Protein AF-A0A7X5ZUX7-F1 (afdb_monomer_lite)

Radius of gyration: 17.4 Å; chains: 1; bounding box: 47×30×53 Å

Foldseek 3Di:
DVPVVVVVVVVVVLLVLLVVLQVQLVVVCVVVVNQDLVSNVVSSVVSLVVVLVVLVVVCVVVPVPPDPCPSVVVSVVSSVSSVVSNVVVNVVVSPDDGPPPPPPDD

pLDDT: mean 78.23, std 12.24, range [39.34, 90.44]

Structure (mmCIF, N/CA/C/O backbone):
data_AF-A0A7X5ZUX7-F1
#
_entry.id   AF-A0A7X5ZUX7-F1
#
loop_
_atom_site.group_PDB
_atom_site.id
_atom_site.type_symbol
_atom_site.label_atom_id
_atom_site.label_alt_id
_atom_site.label_comp_id
_atom_site.label_asym_id
_atom_site.label_entity_id
_atom_site.label_seq_id
_atom_site.pdbx_PDB_ins_code
_atom_site.Cartn_x
_atom_site.Cartn_y
_atom_site.Cartn_z
_atom_site.occupancy
_atom_site.B_iso_or_equiv
_atom_site.auth_seq_id
_atom_site.auth_comp_id
_atom_site.auth_asym_id
_atom_site.auth_atom_id
_atom_site.pdbx_PDB_model_num
ATOM 1 N N . MET A 1 1 ? 21.070 18.751 -3.548 1.00 52.72 1 MET A N 1
ATOM 2 C CA . MET A 1 1 ? 19.629 19.101 -3.523 1.00 52.72 1 MET A CA 1
ATOM 3 C C . MET A 1 1 ? 18.730 18.086 -4.244 1.00 52.72 1 MET A C 1
ATOM 5 O O . MET A 1 1 ? 17.620 17.892 -3.778 1.00 52.72 1 MET A O 1
ATOM 9 N N . GLY A 1 2 ? 19.185 17.367 -5.285 1.00 58.94 2 GLY A N 1
ATOM 10 C CA . GLY A 1 2 ? 18.352 16.357 -5.974 1.00 58.94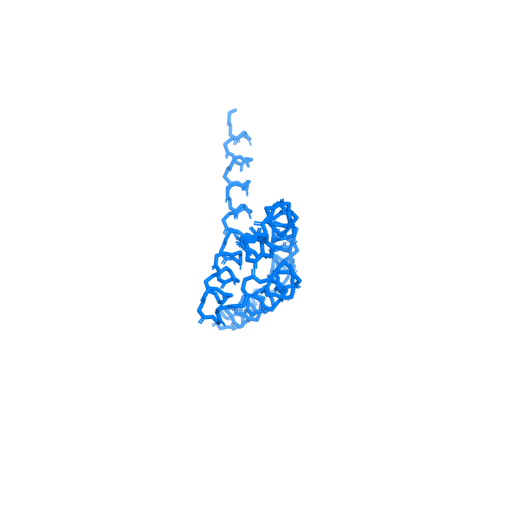 2 GLY A CA 1
ATOM 11 C C . GLY A 1 2 ? 17.980 15.100 -5.161 1.00 58.94 2 GLY A C 1
ATOM 12 O O . GLY A 1 2 ? 16.890 14.569 -5.333 1.00 58.94 2 GLY A O 1
ATOM 13 N N . GLY A 1 3 ? 18.830 14.652 -4.226 1.00 73.38 3 GLY A N 1
ATOM 14 C CA . GLY A 1 3 ? 18.587 13.412 -3.466 1.00 73.38 3 GLY A CA 1
ATOM 15 C C . GLY A 1 3 ? 17.429 13.478 -2.458 1.00 73.38 3 GLY A C 1
ATOM 16 O O . GLY A 1 3 ? 16.680 12.518 -2.320 1.00 73.38 3 GLY A O 1
ATOM 17 N N . ALA A 1 4 ? 17.234 14.620 -1.789 1.00 78.88 4 ALA A N 1
ATOM 18 C CA . ALA A 1 4 ? 16.167 14.774 -0.795 1.00 78.88 4 ALA A CA 1
ATOM 19 C C . ALA A 1 4 ? 14.776 14.820 -1.445 1.00 78.88 4 ALA A C 1
ATOM 21 O O . ALA A 1 4 ? 13.843 14.194 -0.955 1.00 78.88 4 ALA A O 1
ATOM 22 N N . ILE A 1 5 ? 14.648 15.511 -2.583 1.00 85.00 5 ILE A N 1
ATOM 23 C CA . ILE A 1 5 ? 13.387 15.605 -3.333 1.00 85.00 5 ILE A CA 1
ATOM 24 C C . ILE A 1 5 ? 12.968 14.218 -3.840 1.00 85.00 5 ILE A C 1
ATOM 26 O O . ILE A 1 5 ? 11.810 13.838 -3.685 1.00 85.00 5 ILE A O 1
ATOM 30 N N . GLY A 1 6 ? 13.915 13.434 -4.368 1.00 80.88 6 GLY A N 1
ATOM 31 C CA . GLY A 1 6 ? 13.659 12.052 -4.787 1.00 80.88 6 GLY A CA 1
ATOM 32 C C . GLY A 1 6 ? 13.172 11.162 -3.640 1.00 80.88 6 GLY A C 1
ATOM 33 O O . GLY A 1 6 ? 12.202 10.427 -3.808 1.00 80.88 6 GLY A O 1
ATOM 34 N N . LEU A 1 7 ? 13.777 11.286 -2.453 1.00 83.56 7 LEU A N 1
ATOM 35 C CA . LEU A 1 7 ? 13.348 10.557 -1.257 1.00 83.56 7 LEU A CA 1
ATOM 36 C C . LEU A 1 7 ? 11.907 10.915 -0.852 1.00 83.56 7 LEU A C 1
ATOM 38 O O . LEU A 1 7 ? 11.102 10.021 -0.599 1.00 83.56 7 LEU A O 1
ATOM 42 N N . PHE A 1 8 ? 11.562 12.207 -0.820 1.00 86.81 8 PHE A N 1
ATOM 43 C CA . PHE A 1 8 ? 10.207 12.649 -0.472 1.00 86.81 8 PHE A CA 1
ATOM 44 C C . PHE A 1 8 ? 9.155 12.147 -1.465 1.00 86.81 8 PHE A C 1
ATOM 46 O O . PHE A 1 8 ? 8.098 11.681 -1.042 1.00 86.81 8 PHE A O 1
ATOM 53 N N . LEU A 1 9 ? 9.447 12.193 -2.767 1.00 85.81 9 LEU A N 1
ATOM 54 C CA . LEU A 1 9 ? 8.544 11.676 -3.799 1.00 85.81 9 LEU A CA 1
ATOM 55 C C . LEU A 1 9 ? 8.353 10.159 -3.677 1.00 85.81 9 LEU A C 1
ATOM 57 O O . LEU A 1 9 ? 7.229 9.674 -3.788 1.00 85.81 9 LEU A O 1
ATOM 61 N N . MET A 1 10 ? 9.423 9.418 -3.390 1.00 83.12 10 MET A N 1
ATOM 62 C CA . MET A 1 10 ? 9.364 7.969 -3.188 1.00 83.12 10 MET A CA 1
ATOM 63 C C . MET A 1 10 ? 8.534 7.600 -1.952 1.00 83.12 10 MET A C 1
ATOM 65 O O . MET A 1 10 ? 7.669 6.728 -2.028 1.00 83.12 10 MET A O 1
ATOM 69 N N . LEU A 1 11 ? 8.728 8.305 -0.833 1.00 84.06 11 LEU A N 1
ATOM 70 C CA . LEU A 1 11 ? 7.926 8.118 0.380 1.00 84.06 11 LEU A CA 1
ATOM 71 C C . LEU A 1 11 ? 6.450 8.460 0.149 1.00 84.06 11 LEU A C 1
ATOM 73 O O . LEU A 1 11 ? 5.576 7.708 0.578 1.00 84.06 11 LEU A O 1
ATOM 77 N N . ALA A 1 12 ? 6.164 9.557 -0.558 1.00 86.19 12 ALA A N 1
ATOM 78 C CA . ALA A 1 12 ? 4.800 9.934 -0.916 1.00 86.19 12 ALA A CA 1
ATOM 79 C C . ALA A 1 12 ? 4.138 8.872 -1.806 1.00 86.19 12 ALA A C 1
ATOM 81 O O . ALA A 1 12 ? 2.980 8.520 -1.590 1.00 86.19 12 ALA A O 1
ATOM 82 N N . PHE A 1 13 ? 4.882 8.310 -2.760 1.00 85.50 13 PHE A N 1
ATOM 83 C CA . PHE A 1 13 ? 4.403 7.230 -3.616 1.00 85.50 13 PHE A CA 1
ATOM 84 C C . PHE A 1 13 ? 4.111 5.946 -2.822 1.00 85.50 13 PHE A C 1
ATOM 86 O O . PHE A 1 13 ? 3.068 5.323 -3.018 1.00 85.50 13 PHE A O 1
ATOM 93 N N . PHE A 1 14 ? 4.975 5.574 -1.874 1.00 84.25 14 PHE A N 1
ATOM 94 C CA . PHE A 1 14 ? 4.745 4.426 -0.987 1.00 84.25 14 PHE A CA 1
ATOM 95 C C . PHE A 1 14 ? 3.533 4.629 -0.076 1.00 84.25 14 PHE A C 1
ATOM 97 O O . PHE A 1 14 ? 2.723 3.713 0.103 1.00 84.25 14 PHE A O 1
ATOM 104 N N . ALA A 1 15 ? 3.373 5.833 0.470 1.00 85.25 15 ALA A N 1
ATOM 105 C CA . ALA A 1 15 ? 2.210 6.189 1.270 1.00 85.25 15 ALA A CA 1
ATOM 106 C C . ALA A 1 15 ? 0.922 6.144 0.433 1.00 85.25 15 ALA A C 1
ATOM 108 O O . ALA A 1 15 ? -0.077 5.588 0.882 1.00 85.25 15 ALA A O 1
ATOM 109 N N . ALA A 1 16 ? 0.952 6.649 -0.804 1.00 86.12 16 ALA A N 1
ATOM 110 C CA . ALA A 1 16 ? -0.197 6.635 -1.706 1.00 86.12 16 ALA A CA 1
ATOM 111 C C . ALA A 1 16 ? -0.659 5.207 -2.046 1.00 86.12 16 ALA A C 1
ATOM 113 O O . ALA A 1 16 ? -1.860 4.940 -2.025 1.00 86.12 16 ALA A O 1
ATOM 114 N N . GLN A 1 17 ? 0.272 4.276 -2.289 1.00 86.19 1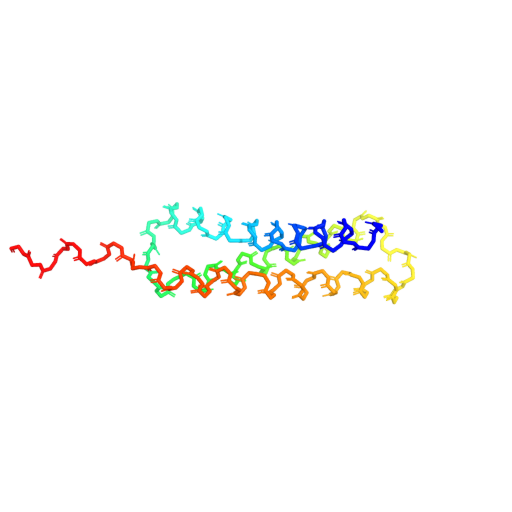7 GLN A N 1
ATOM 115 C CA . GLN A 1 17 ? -0.056 2.868 -2.553 1.00 86.19 17 GLN A CA 1
ATOM 116 C C . GLN A 1 17 ? -0.765 2.204 -1.364 1.00 86.19 17 GLN A C 1
ATOM 118 O O . GLN A 1 17 ? -1.860 1.658 -1.518 1.00 86.19 17 GLN A O 1
ATOM 123 N N . GLY A 1 18 ? -0.183 2.297 -0.163 1.00 84.38 18 GLY A N 1
ATOM 124 C CA . GLY A 1 18 ? -0.806 1.757 1.051 1.00 84.38 18 GLY A CA 1
ATOM 125 C C . GLY A 1 18 ? -2.129 2.447 1.381 1.00 84.38 18 GLY A C 1
ATOM 126 O O . GLY A 1 18 ? -3.090 1.787 1.770 1.00 84.38 18 GLY A O 1
ATOM 127 N N . GLY A 1 19 ? -2.211 3.758 1.145 1.00 83.94 19 GLY A N 1
ATOM 128 C CA . GLY A 1 19 ? -3.422 4.553 1.315 1.00 83.94 19 GLY A CA 1
ATOM 129 C C . GLY A 1 19 ? -4.559 4.116 0.391 1.00 83.94 19 GLY A C 1
ATOM 130 O O . GLY A 1 19 ? -5.702 4.049 0.837 1.00 83.94 19 GLY A O 1
ATOM 131 N N . ALA A 1 20 ? -4.271 3.752 -0.863 1.00 88.31 20 ALA A N 1
ATOM 132 C CA . ALA A 1 20 ? -5.282 3.257 -1.799 1.00 88.31 20 ALA A CA 1
ATOM 133 C C . ALA A 1 20 ? -5.857 1.900 -1.354 1.00 88.31 20 ALA A C 1
ATOM 135 O O . ALA A 1 20 ? -7.079 1.710 -1.345 1.00 88.31 20 ALA A O 1
ATOM 136 N N . ILE A 1 21 ? -4.990 0.981 -0.914 1.00 90.00 21 ILE A N 1
ATOM 137 C CA . ILE A 1 21 ? -5.374 -0.331 -0.362 1.00 90.00 21 ILE A CA 1
ATOM 138 C C . ILE A 1 21 ? -6.194 -0.157 0.922 1.00 90.00 21 ILE A C 1
ATOM 140 O O . ILE A 1 21 ? -7.233 -0.798 1.109 1.00 90.00 21 ILE A O 1
ATOM 144 N N . PHE A 1 22 ? -5.759 0.750 1.795 1.00 88.38 22 PHE A N 1
ATOM 145 C CA . PHE A 1 22 ? -6.463 1.081 3.025 1.00 88.38 22 PHE A CA 1
ATOM 146 C C . PHE A 1 22 ? -7.843 1.686 2.751 1.00 88.38 22 PHE A C 1
ATOM 148 O O . PHE A 1 22 ? -8.834 1.238 3.320 1.00 88.38 22 PHE A O 1
ATOM 155 N N . ALA A 1 23 ? -7.933 2.676 1.860 1.00 88.00 23 ALA A N 1
ATOM 156 C CA . ALA A 1 23 ? -9.185 3.352 1.532 1.00 88.00 23 ALA A CA 1
ATOM 157 C C . ALA A 1 23 ? -10.215 2.382 0.941 1.00 88.00 23 ALA A C 1
ATOM 159 O O . ALA A 1 23 ? -11.388 2.417 1.310 1.00 88.00 23 ALA A O 1
ATOM 160 N N . THR A 1 24 ? -9.775 1.477 0.069 1.00 88.38 24 THR A N 1
ATOM 161 C CA . THR A 1 24 ? -10.633 0.429 -0.503 1.00 88.38 24 THR A CA 1
ATOM 162 C C . THR A 1 24 ? -11.121 -0.553 0.566 1.00 88.38 24 THR A C 1
ATOM 164 O O . THR A 1 24 ? -12.320 -0.834 0.620 1.00 88.38 24 THR A O 1
ATOM 167 N N . ALA A 1 25 ? -10.256 -0.990 1.488 1.00 86.44 25 ALA A N 1
ATOM 168 C CA . ALA A 1 25 ? -10.654 -1.825 2.626 1.00 86.44 25 ALA A CA 1
ATOM 169 C C . ALA A 1 25 ? -11.634 -1.103 3.572 1.00 86.44 25 ALA A C 1
ATOM 171 O O . ALA A 1 25 ? -12.648 -1.672 3.983 1.00 86.44 25 ALA A O 1
ATOM 172 N N . PHE A 1 26 ? -11.367 0.167 3.879 1.00 84.75 26 PHE A N 1
ATOM 173 C CA . PHE A 1 26 ? -12.193 1.007 4.744 1.00 84.75 26 PHE A CA 1
ATOM 174 C C . PHE A 1 26 ? -13.592 1.233 4.163 1.00 84.75 26 PHE A C 1
ATOM 176 O O . PHE A 1 26 ? -14.597 1.065 4.856 1.00 84.75 26 PHE A O 1
ATOM 183 N N . LEU A 1 27 ? -13.675 1.573 2.874 1.00 86.94 27 LEU A N 1
ATOM 184 C CA . LEU A 1 27 ? -14.949 1.740 2.176 1.00 86.94 27 LEU A CA 1
ATOM 185 C C . LEU A 1 27 ? -15.723 0.420 2.087 1.00 86.94 27 LEU A C 1
ATOM 187 O O . LEU A 1 27 ? -16.944 0.432 2.249 1.00 86.94 27 LEU A O 1
ATOM 191 N N . CYS A 1 28 ? -15.030 -0.704 1.879 1.00 86.00 28 CYS A N 1
ATOM 192 C CA . CYS A 1 28 ? -15.641 -2.031 1.859 1.00 86.00 28 CYS A CA 1
ATOM 193 C C . CYS A 1 28 ? -16.285 -2.371 3.212 1.00 86.00 28 CYS A C 1
ATOM 195 O O . CYS A 1 28 ? -17.472 -2.693 3.273 1.00 86.00 28 CYS A O 1
ATOM 197 N N . LEU A 1 29 ? -15.552 -2.193 4.315 1.00 84.31 29 LEU A N 1
ATOM 198 C CA . LEU A 1 29 ? -16.082 -2.446 5.657 1.00 84.31 29 LEU A CA 1
ATOM 199 C C . LEU A 1 29 ? -17.223 -1.499 6.037 1.00 84.31 29 LEU A C 1
ATOM 201 O O . LEU A 1 29 ? -18.206 -1.946 6.630 1.00 84.31 29 LEU A O 1
ATOM 205 N N . ARG A 1 30 ? -17.149 -0.222 5.637 1.00 82.25 30 ARG A N 1
ATOM 206 C CA . ARG A 1 30 ? -18.260 0.724 5.818 1.00 82.25 30 ARG A CA 1
ATOM 207 C C . ARG A 1 30 ? -19.509 0.319 5.043 1.00 82.25 30 ARG A C 1
ATOM 209 O O . ARG A 1 30 ? -20.604 0.412 5.588 1.00 82.25 30 ARG A O 1
ATOM 216 N N . ARG A 1 31 ? -19.361 -0.124 3.791 1.00 85.12 31 ARG A N 1
ATOM 217 C CA . ARG A 1 31 ? -20.478 -0.598 2.952 1.00 85.12 31 ARG A CA 1
ATOM 218 C C . ARG A 1 31 ? -21.150 -1.837 3.542 1.00 85.12 31 ARG A C 1
ATOM 220 O O . ARG A 1 31 ? -22.363 -1.960 3.435 1.00 85.12 31 ARG A O 1
ATOM 227 N N . LEU A 1 32 ? -20.372 -2.725 4.158 1.00 82.56 32 LEU A N 1
ATOM 228 C CA . LEU A 1 32 ? -20.863 -3.965 4.763 1.00 82.56 32 LEU A CA 1
ATOM 229 C C . LEU A 1 32 ? -21.375 -3.789 6.202 1.00 82.56 32 LEU A C 1
ATOM 231 O O . LEU A 1 32 ? -21.877 -4.746 6.781 1.00 82.56 32 LEU A O 1
ATOM 235 N N . GLY A 1 33 ? -21.232 -2.599 6.801 1.00 72.88 33 GLY A N 1
ATOM 236 C CA . GLY A 1 33 ? -21.607 -2.357 8.200 1.00 72.88 33 GLY A CA 1
ATOM 237 C C . GLY A 1 33 ? -20.791 -3.173 9.211 1.00 72.88 33 GLY A C 1
ATOM 238 O O . GLY A 1 33 ? -21.185 -3.298 10.365 1.00 72.88 33 GLY A O 1
ATOM 239 N N . ALA A 1 34 ? -19.652 -3.727 8.790 1.00 74.50 34 ALA A N 1
ATOM 240 C CA . ALA A 1 34 ? -18.872 -4.707 9.538 1.00 74.50 34 ALA A CA 1
ATOM 241 C C . ALA A 1 34 ? -17.596 -4.095 10.149 1.00 74.50 34 ALA A C 1
ATOM 243 O O . ALA A 1 34 ? -16.557 -4.758 10.171 1.00 74.50 34 ALA A O 1
ATOM 244 N N . ASP A 1 35 ? -17.651 -2.841 10.632 1.00 68.00 35 ASP A N 1
ATOM 245 C CA . ASP A 1 35 ? -16.522 -2.085 11.234 1.00 68.00 35 ASP A CA 1
ATOM 246 C C . ASP A 1 35 ? -16.152 -2.595 12.643 1.00 68.00 35 ASP A C 1
ATOM 248 O O . ASP A 1 35 ? -15.995 -1.853 13.616 1.00 68.00 35 ASP A O 1
ATOM 252 N N . GLN A 1 36 ? -16.021 -3.911 12.755 1.00 71.94 36 GLN A N 1
ATOM 253 C CA . GLN A 1 36 ? -15.461 -4.561 13.922 1.00 71.94 36 GLN A CA 1
ATOM 254 C C . GLN A 1 36 ? -13.947 -4.554 13.803 1.00 71.94 36 GLN A C 1
ATOM 256 O O . GLN A 1 36 ? -13.384 -4.758 12.722 1.00 71.94 36 GLN A O 1
ATOM 261 N N . ARG A 1 37 ? -13.264 -4.367 14.932 1.00 67.56 37 ARG A N 1
ATOM 262 C CA . ARG A 1 37 ? -11.792 -4.338 14.970 1.00 67.56 37 ARG A CA 1
ATOM 263 C C . ARG A 1 37 ? -11.177 -5.611 14.379 1.00 67.56 37 ARG A C 1
ATOM 265 O O . ARG A 1 37 ? -10.158 -5.532 13.700 1.00 67.56 37 ARG A O 1
ATOM 272 N N . LEU A 1 38 ? -11.840 -6.752 14.588 1.00 74.38 38 LEU A N 1
ATOM 273 C CA . LEU A 1 38 ? -11.430 -8.060 14.076 1.00 74.38 38 LEU A CA 1
ATOM 274 C C . LEU A 1 38 ? -11.458 -8.137 12.538 1.00 74.38 38 LEU A C 1
ATOM 276 O O . LEU A 1 38 ? -10.647 -8.843 11.947 1.00 74.38 38 LEU A O 1
ATOM 280 N N . ASN A 1 39 ? -12.344 -7.376 11.887 1.00 79.94 39 ASN A N 1
ATOM 281 C CA . ASN A 1 39 ? -12.565 -7.440 10.440 1.00 79.94 39 ASN A CA 1
ATOM 282 C C . ASN A 1 39 ? -11.619 -6.526 9.645 1.00 79.94 39 ASN A C 1
ATOM 284 O O . ASN A 1 39 ? -11.501 -6.659 8.428 1.00 79.94 39 ASN A O 1
ATOM 288 N N . ARG A 1 40 ? -10.908 -5.613 10.318 1.00 80.88 40 ARG A N 1
ATOM 289 C CA . ARG A 1 40 ? -10.014 -4.621 9.692 1.00 80.88 40 ARG A CA 1
ATOM 290 C C . ARG A 1 40 ? -8.818 -5.257 8.996 1.00 80.88 40 ARG A C 1
ATOM 292 O O . ARG A 1 40 ? -8.512 -4.933 7.852 1.00 80.88 40 ARG A O 1
ATOM 299 N N . LEU A 1 41 ? -8.162 -6.181 9.689 1.00 81.38 41 LEU A N 1
ATOM 300 C CA . LEU A 1 41 ? -6.982 -6.884 9.197 1.00 81.38 41 LEU A CA 1
ATOM 301 C C . LEU A 1 41 ? -7.308 -7.794 7.995 1.00 81.38 41 LEU A C 1
ATOM 303 O O . LEU A 1 41 ? -6.643 -7.649 6.968 1.00 81.38 41 LEU A O 1
ATOM 307 N N . PRO A 1 42 ? -8.355 -8.648 8.032 1.00 84.62 42 PRO A N 1
ATOM 308 C CA . PRO A 1 42 ? -8.745 -9.420 6.856 1.00 84.62 42 PRO A CA 1
ATOM 309 C C . PRO A 1 42 ? -9.240 -8.535 5.704 1.00 84.62 42 PRO A C 1
ATOM 311 O O . PRO A 1 42 ? -8.918 -8.826 4.555 1.00 84.62 42 PRO A O 1
ATOM 314 N N . ALA A 1 43 ? -9.934 -7.421 5.966 1.00 86.00 43 ALA A N 1
ATOM 315 C CA . ALA A 1 43 ? -10.345 -6.502 4.901 1.00 86.00 43 ALA A CA 1
ATOM 316 C C . ALA A 1 43 ? -9.154 -5.865 4.169 1.00 86.00 43 ALA A C 1
ATOM 318 O O . ALA A 1 43 ? -9.178 -5.753 2.942 1.00 86.00 43 ALA A O 1
ATOM 319 N N . ILE A 1 44 ? -8.097 -5.486 4.896 1.00 86.88 44 ILE A N 1
ATOM 320 C CA . ILE A 1 44 ? -6.860 -4.982 4.283 1.00 86.88 44 ILE A CA 1
ATOM 321 C C . ILE A 1 44 ? -6.162 -6.079 3.480 1.00 86.88 44 ILE A C 1
ATOM 323 O O . ILE A 1 44 ? -5.714 -5.803 2.372 1.00 86.88 44 ILE A O 1
ATOM 327 N N . MET A 1 45 ? -6.114 -7.316 3.981 1.00 86.69 45 MET A N 1
ATOM 328 C CA . MET A 1 45 ? -5.507 -8.439 3.253 1.00 86.69 45 MET A CA 1
ATOM 329 C C . MET A 1 45 ? -6.245 -8.750 1.946 1.00 86.69 45 MET A C 1
ATOM 331 O O . MET A 1 45 ? -5.609 -8.928 0.908 1.00 86.69 45 MET A O 1
ATOM 335 N N . VAL A 1 46 ? -7.582 -8.761 1.970 1.00 89.12 46 VAL A N 1
ATOM 336 C CA . VAL A 1 46 ? -8.405 -8.963 0.766 1.00 89.12 46 VAL A CA 1
ATOM 337 C C . VAL A 1 46 ? -8.219 -7.813 -0.221 1.00 89.12 46 VAL A C 1
ATOM 339 O O . VAL A 1 46 ? -8.043 -8.047 -1.416 1.00 89.12 46 VAL A O 1
ATOM 342 N N . SER A 1 47 ? -8.209 -6.573 0.271 1.00 90.44 47 SER A N 1
ATOM 343 C CA . SER A 1 47 ? -7.956 -5.398 -0.565 1.00 90.44 47 SER A CA 1
ATOM 344 C C . SER A 1 47 ? -6.568 -5.445 -1.212 1.00 90.44 47 SER A C 1
ATOM 346 O O . SER A 1 47 ? -6.431 -5.241 -2.417 1.00 90.44 47 SER A O 1
ATOM 348 N N . TYR A 1 48 ? -5.540 -5.791 -0.437 1.00 88.25 48 TYR A N 1
ATOM 349 C CA . TYR A 1 48 ? -4.177 -5.959 -0.929 1.00 88.25 48 TYR A CA 1
ATOM 350 C C . TYR A 1 48 ? -4.100 -7.033 -2.021 1.00 88.25 48 TYR A C 1
ATOM 352 O O . TYR A 1 48 ? -3.528 -6.784 -3.080 1.00 88.25 48 TYR A O 1
ATOM 360 N N . ALA A 1 49 ? -4.737 -8.190 -1.815 1.00 88.12 49 ALA A N 1
ATOM 361 C CA . ALA A 1 49 ? -4.794 -9.249 -2.821 1.00 88.12 49 ALA A CA 1
ATOM 362 C C . ALA A 1 49 ? -5.463 -8.778 -4.125 1.00 88.12 49 ALA A C 1
ATOM 364 O O . ALA A 1 49 ? -4.953 -9.055 -5.211 1.00 88.12 49 ALA A O 1
ATOM 365 N N . ALA A 1 50 ? -6.562 -8.021 -4.035 1.00 89.62 50 ALA A N 1
ATOM 366 C CA . ALA A 1 50 ? -7.227 -7.452 -5.206 1.00 89.62 50 ALA A CA 1
ATOM 367 C C . ALA A 1 50 ? -6.317 -6.472 -5.968 1.00 89.62 50 ALA A C 1
ATOM 369 O O . ALA A 1 50 ? -6.242 -6.529 -7.196 1.00 89.62 50 ALA A O 1
ATOM 370 N N . TRP A 1 51 ? -5.582 -5.620 -5.248 1.00 89.69 51 TRP A N 1
ATOM 371 C CA . TRP A 1 51 ? -4.618 -4.696 -5.846 1.00 89.69 51 TRP A CA 1
ATOM 372 C C . TRP A 1 51 ? -3.436 -5.415 -6.500 1.00 89.69 51 TRP A C 1
ATOM 374 O O . TRP A 1 51 ? -3.084 -5.057 -7.620 1.00 89.69 51 TRP A O 1
ATOM 384 N N . ILE A 1 52 ? -2.878 -6.466 -5.884 1.00 88.12 52 ILE A N 1
ATOM 385 C CA . ILE A 1 52 ? -1.835 -7.287 -6.525 1.00 88.12 52 ILE A CA 1
ATOM 386 C C . ILE A 1 52 ? -2.349 -7.881 -7.833 1.00 88.12 52 ILE A C 1
ATOM 388 O O . ILE A 1 52 ? -1.675 -7.788 -8.857 1.00 88.12 52 ILE A O 1
ATOM 392 N N . MET A 1 53 ? -3.535 -8.494 -7.809 1.00 86.81 53 MET A N 1
ATOM 393 C CA . MET A 1 53 ? -4.116 -9.103 -9.005 1.00 86.81 53 MET A CA 1
ATOM 394 C C . MET A 1 53 ? -4.312 -8.060 -10.102 1.00 86.81 53 MET A C 1
ATOM 396 O O . MET A 1 53 ? -3.969 -8.316 -11.253 1.00 86.81 53 MET A O 1
ATOM 400 N N . PHE A 1 54 ? -4.785 -6.864 -9.747 1.00 87.06 54 PHE A N 1
ATOM 401 C CA . PHE A 1 54 ? -4.907 -5.752 -10.682 1.00 87.06 54 PHE A CA 1
ATOM 402 C C . PHE A 1 54 ? -3.550 -5.332 -11.269 1.00 87.06 54 PHE A C 1
ATOM 404 O O . PHE A 1 54 ? -3.435 -5.172 -12.483 1.00 87.06 54 PHE A O 1
ATOM 411 N N . THR A 1 55 ? -2.507 -5.213 -10.445 1.00 85.56 55 THR A N 1
ATOM 412 C CA . THR A 1 55 ? -1.148 -4.874 -10.897 1.00 85.56 55 THR A CA 1
ATOM 413 C C . THR A 1 55 ? -0.560 -5.951 -11.809 1.00 85.56 55 THR A C 1
ATOM 415 O O . THR A 1 55 ? 0.024 -5.619 -12.838 1.00 85.56 55 THR A O 1
ATOM 418 N N . LEU A 1 56 ? -0.745 -7.232 -11.479 1.00 83.94 56 LEU A N 1
ATOM 419 C CA . LEU A 1 56 ? -0.290 -8.352 -12.305 1.00 83.94 56 LEU A CA 1
ATOM 420 C C . LEU A 1 56 ? -1.021 -8.389 -13.650 1.00 83.94 56 LEU A C 1
ATOM 422 O O . LEU A 1 56 ? -0.378 -8.497 -14.690 1.00 83.94 56 LEU A O 1
ATOM 426 N N . ILE A 1 57 ? -2.348 -8.247 -13.652 1.00 85.50 57 ILE A N 1
ATOM 427 C CA . ILE A 1 57 ? -3.143 -8.186 -14.887 1.00 85.50 57 ILE A CA 1
ATOM 428 C C . ILE A 1 57 ? -2.713 -6.985 -15.735 1.00 85.50 57 ILE A C 1
ATOM 430 O O . ILE A 1 57 ? -2.496 -7.138 -16.934 1.00 85.50 57 ILE A O 1
ATOM 434 N N . GLY A 1 58 ? -2.538 -5.811 -15.120 1.00 82.81 58 GLY A N 1
ATOM 435 C CA . GLY A 1 58 ? -2.056 -4.609 -15.798 1.00 82.81 58 GLY A CA 1
ATOM 436 C C . GLY A 1 58 ? -0.681 -4.809 -16.436 1.00 82.81 58 GLY A C 1
ATOM 437 O O . GLY A 1 58 ? -0.484 -4.427 -17.587 1.00 82.81 58 GLY A O 1
ATOM 438 N N . TYR A 1 59 ? 0.238 -5.476 -15.733 1.00 80.50 59 TYR A N 1
ATOM 439 C CA . TYR A 1 59 ? 1.547 -5.850 -16.269 1.00 80.50 59 TYR A CA 1
ATOM 440 C C . TYR A 1 59 ? 1.429 -6.752 -17.507 1.00 80.50 59 TYR A C 1
ATOM 442 O O . TYR A 1 59 ? 2.062 -6.479 -18.526 1.00 80.50 59 TYR A O 1
ATOM 450 N N . PHE A 1 60 ? 0.584 -7.787 -17.461 1.00 80.25 60 PHE A N 1
ATOM 451 C CA . PHE A 1 60 ? 0.364 -8.660 -18.619 1.00 80.25 60 PHE A CA 1
ATOM 452 C C . PHE A 1 60 ? -0.308 -7.928 -19.791 1.00 80.25 60 PHE A C 1
ATOM 454 O O . PHE A 1 60 ? 0.079 -8.139 -20.938 1.00 80.25 60 PHE A O 1
ATOM 461 N N . MET A 1 61 ? -1.276 -7.044 -19.521 1.00 80.06 61 MET A N 1
ATOM 462 C CA . MET A 1 61 ? -1.990 -6.281 -20.556 1.00 80.06 61 MET A CA 1
ATOM 463 C C . MET A 1 61 ? -1.116 -5.232 -21.251 1.00 80.06 61 MET A C 1
ATOM 465 O O . MET A 1 61 ? -1.320 -4.967 -22.432 1.00 80.06 61 MET A O 1
ATOM 469 N N . LEU A 1 62 ? -0.140 -4.649 -20.551 1.00 77.25 62 LEU A N 1
ATOM 470 C CA . LEU A 1 62 ? 0.794 -3.661 -21.108 1.00 77.25 62 LEU A CA 1
ATOM 471 C C . LEU A 1 62 ? 1.906 -4.290 -21.969 1.00 77.25 62 LEU A C 1
ATOM 473 O O . LEU A 1 62 ? 2.827 -3.588 -22.378 1.00 77.25 62 LEU A O 1
ATOM 477 N N . GLY A 1 63 ? 1.805 -5.589 -22.271 1.00 68.31 63 GLY A N 1
ATOM 478 C CA . GLY A 1 63 ? 2.761 -6.306 -23.105 1.00 68.31 63 GLY A CA 1
ATOM 479 C C . GLY A 1 63 ? 4.036 -6.607 -22.335 1.00 68.31 63 GLY A C 1
ATOM 480 O O . GLY A 1 63 ? 5.084 -6.091 -22.698 1.00 68.31 63 GLY A O 1
ATOM 481 N N . GLY A 1 64 ? 3.934 -7.425 -21.276 1.00 61.69 64 GLY A N 1
ATOM 482 C CA . GLY A 1 64 ? 5.000 -7.843 -20.339 1.00 61.69 64 GLY A CA 1
ATOM 483 C C . GLY A 1 64 ? 6.240 -8.540 -20.940 1.00 61.69 64 GLY A C 1
ATOM 484 O O . GLY A 1 64 ? 6.855 -9.380 -20.286 1.00 61.69 64 GLY A O 1
ATOM 485 N N . GLU A 1 65 ? 6.596 -8.196 -22.174 1.00 55.97 65 GLU A N 1
ATOM 486 C CA . GLU A 1 65 ? 7.689 -8.669 -23.019 1.00 55.97 65 GLU A CA 1
ATOM 487 C C . GLU A 1 65 ? 9.008 -7.907 -22.791 1.00 55.97 65 GLU A C 1
ATOM 489 O O . GLU A 1 65 ? 10.044 -8.269 -23.346 1.00 55.97 65 GLU A O 1
ATOM 494 N N . GLY A 1 66 ? 9.017 -6.883 -21.934 1.00 55.09 66 GLY A N 1
ATOM 495 C CA . GLY A 1 66 ? 10.244 -6.231 -21.481 1.00 55.09 66 GLY A CA 1
ATOM 496 C C . GLY A 1 66 ? 10.982 -7.089 -20.457 1.00 55.09 66 GLY A C 1
ATOM 497 O O . GLY A 1 66 ? 10.887 -6.799 -19.273 1.00 55.09 66 GLY A O 1
ATOM 498 N N . GLY A 1 67 ? 11.666 -8.150 -20.906 1.00 57.03 67 GLY A N 1
ATOM 499 C CA . GLY A 1 67 ? 12.602 -8.970 -20.125 1.00 57.03 67 GLY A CA 1
ATOM 500 C C . GLY A 1 67 ? 12.055 -9.471 -18.782 1.00 57.03 67 GLY A C 1
ATOM 501 O O . GLY A 1 67 ? 12.044 -8.743 -17.796 1.00 57.03 67 GLY A O 1
ATOM 502 N N . LEU A 1 68 ? 11.694 -10.756 -18.712 1.00 54.84 68 LEU A N 1
ATOM 503 C CA . LEU A 1 68 ? 11.063 -11.423 -17.558 1.00 54.84 68 LEU A CA 1
ATOM 504 C C . LEU A 1 68 ? 11.688 -11.127 -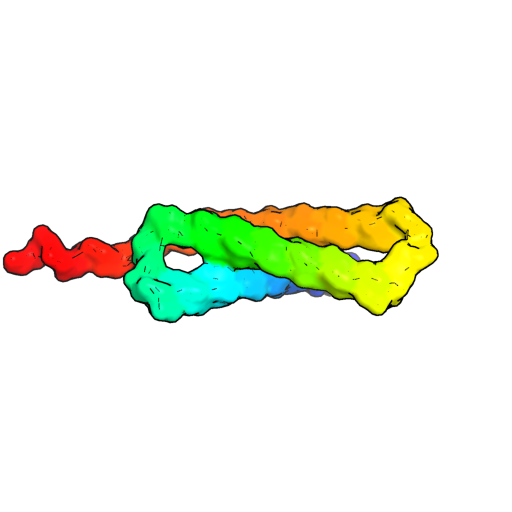16.172 1.00 54.84 68 LEU A C 1
ATOM 506 O O . LEU A 1 68 ? 11.015 -11.313 -15.164 1.00 54.84 68 LEU A O 1
ATOM 510 N N . MET A 1 69 ? 12.949 -10.681 -16.104 1.00 56.28 69 MET A N 1
ATOM 511 C CA . MET A 1 69 ? 13.640 -10.334 -14.857 1.00 56.28 69 MET A CA 1
ATOM 512 C C . MET A 1 69 ? 13.549 -8.851 -14.449 1.00 56.28 69 MET A C 1
ATOM 514 O O . MET A 1 69 ? 13.469 -8.592 -13.250 1.00 56.28 69 MET A O 1
ATOM 518 N N . ASP A 1 70 ? 13.499 -7.890 -15.379 1.00 65.50 70 ASP A N 1
ATOM 519 C CA . ASP A 1 70 ? 13.497 -6.455 -15.028 1.00 65.50 70 ASP A CA 1
ATOM 520 C C . ASP A 1 70 ? 12.085 -5.947 -14.703 1.00 65.50 70 ASP A C 1
ATOM 522 O O . ASP A 1 70 ? 11.862 -5.318 -13.665 1.00 65.50 70 ASP A O 1
ATOM 526 N N . GLY A 1 71 ? 11.096 -6.272 -15.544 1.00 71.19 71 GLY A N 1
ATOM 527 C CA . GLY A 1 71 ? 9.714 -5.827 -15.341 1.00 71.19 71 GLY A CA 1
ATOM 528 C C . GLY A 1 71 ? 9.040 -6.508 -14.149 1.00 71.19 71 GLY A C 1
ATOM 529 O O . GLY A 1 71 ? 8.451 -5.850 -13.289 1.00 71.19 71 GLY A O 1
ATOM 530 N N . PHE A 1 72 ? 9.175 -7.832 -14.052 1.00 78.31 72 PHE A N 1
ATOM 531 C CA . PHE A 1 72 ? 8.568 -8.606 -12.970 1.00 78.31 72 PHE A CA 1
ATOM 532 C C . PHE A 1 72 ? 9.225 -8.324 -11.612 1.00 78.31 72 PHE A C 1
ATOM 534 O O . PHE A 1 72 ? 8.529 -8.237 -10.601 1.00 78.31 72 PHE A O 1
ATOM 541 N N . GLY A 1 73 ? 10.546 -8.105 -11.578 1.00 79.06 73 GLY A N 1
ATOM 542 C CA . GLY A 1 73 ? 11.255 -7.701 -10.361 1.00 79.06 73 GLY A CA 1
ATOM 543 C C . GLY A 1 73 ? 10.736 -6.373 -9.802 1.00 79.06 73 GLY A C 1
ATOM 544 O O . GLY A 1 73 ? 10.488 -6.257 -8.600 1.00 79.06 73 GLY A O 1
ATOM 545 N N . LEU A 1 74 ? 10.480 -5.398 -10.678 1.00 79.44 74 LEU A N 1
ATOM 546 C CA . LEU A 1 74 ? 9.911 -4.104 -10.302 1.00 79.44 74 LEU A CA 1
ATOM 547 C C . LEU A 1 74 ? 8.465 -4.255 -9.797 1.00 79.44 74 LEU A C 1
ATOM 549 O O . LEU A 1 74 ? 8.111 -3.676 -8.771 1.00 79.44 74 LEU A O 1
ATOM 553 N N . VAL A 1 75 ? 7.653 -5.105 -10.434 1.00 83.69 75 VAL A N 1
ATOM 554 C CA . VAL A 1 75 ? 6.292 -5.433 -9.966 1.00 83.69 75 VAL A CA 1
ATOM 555 C C . VAL A 1 75 ? 6.308 -6.080 -8.578 1.00 83.69 75 VAL A C 1
ATOM 557 O O . VAL A 1 75 ? 5.529 -5.680 -7.712 1.00 83.69 75 VAL A O 1
ATOM 560 N N . LEU A 1 76 ? 7.207 -7.034 -8.327 1.00 83.06 76 LEU A N 1
ATOM 561 C CA . LEU A 1 76 ? 7.362 -7.659 -7.010 1.00 83.06 76 LEU A CA 1
ATOM 562 C C . LEU A 1 76 ? 7.818 -6.652 -5.949 1.00 83.06 76 LEU A C 1
ATOM 564 O O . LEU A 1 76 ? 7.295 -6.660 -4.833 1.00 83.06 76 LEU A O 1
ATOM 568 N N . MET A 1 77 ? 8.746 -5.756 -6.292 1.00 84.25 77 MET A N 1
ATOM 569 C CA . MET A 1 77 ? 9.183 -4.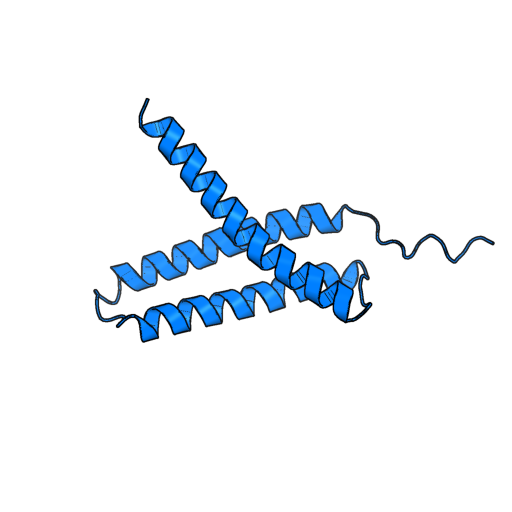678 -5.403 1.00 84.25 77 MET A CA 1
ATOM 570 C C . MET A 1 77 ? 8.025 -3.723 -5.071 1.00 84.25 77 MET A C 1
ATOM 572 O O . MET A 1 77 ? 7.840 -3.355 -3.908 1.00 84.25 77 MET A O 1
ATOM 576 N N . LEU A 1 78 ? 7.204 -3.361 -6.060 1.00 83.75 78 LEU A N 1
ATOM 577 C CA . LEU A 1 78 ? 5.999 -2.552 -5.854 1.00 83.75 78 LEU A CA 1
ATOM 578 C C . LEU A 1 78 ? 4.994 -3.267 -4.950 1.00 83.75 78 LEU A C 1
ATOM 580 O O . LEU A 1 78 ? 4.531 -2.681 -3.979 1.00 83.75 78 LEU A O 1
ATOM 584 N N . CYS A 1 79 ? 4.733 -4.554 -5.183 1.00 87.19 79 CYS A N 1
ATOM 585 C CA . CYS A 1 79 ? 3.860 -5.342 -4.313 1.00 87.19 79 CYS A CA 1
ATOM 586 C C . CYS A 1 79 ? 4.397 -5.394 -2.872 1.00 87.19 79 CYS A C 1
ATOM 588 O O . CYS A 1 79 ? 3.651 -5.155 -1.926 1.00 87.19 79 CYS A O 1
ATOM 590 N N . GLY A 1 80 ? 5.700 -5.628 -2.689 1.00 85.50 80 GLY A N 1
ATOM 591 C CA . GLY A 1 80 ? 6.332 -5.661 -1.367 1.00 85.50 80 GLY A CA 1
ATOM 592 C C . GLY A 1 80 ? 6.261 -4.318 -0.631 1.00 85.50 80 GLY A C 1
ATOM 593 O O . GLY A 1 80 ? 5.929 -4.264 0.552 1.00 85.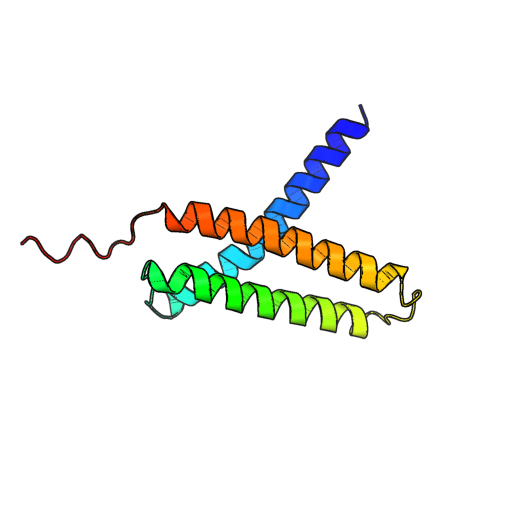50 80 GLY A O 1
ATOM 594 N N . THR A 1 81 ? 6.524 -3.215 -1.330 1.00 87.06 81 THR A N 1
ATOM 595 C CA . THR A 1 81 ? 6.430 -1.862 -0.752 1.00 87.06 81 THR A CA 1
ATOM 596 C C . THR A 1 81 ? 4.984 -1.475 -0.435 1.00 87.06 81 THR A C 1
ATOM 598 O O . THR A 1 81 ? 4.721 -0.928 0.640 1.00 87.06 81 THR A O 1
ATOM 601 N N . ALA A 1 82 ? 4.035 -1.844 -1.298 1.00 86.38 82 ALA A N 1
ATOM 602 C CA . ALA A 1 82 ? 2.606 -1.711 -1.045 1.00 86.38 82 ALA A CA 1
ATOM 603 C C . ALA A 1 82 ? 2.155 -2.531 0.175 1.00 86.38 82 ALA A C 1
ATOM 605 O O . ALA A 1 82 ? 1.388 -2.018 0.989 1.00 86.38 82 ALA A O 1
ATOM 606 N N . LEU A 1 83 ? 2.670 -3.756 0.351 1.00 86.44 83 LEU A N 1
ATOM 607 C CA . LEU A 1 83 ? 2.395 -4.600 1.518 1.00 86.44 83 LEU A CA 1
ATOM 608 C C . LEU A 1 83 ? 2.860 -3.935 2.810 1.00 86.44 83 LEU A C 1
ATOM 610 O O . LEU A 1 83 ? 2.078 -3.810 3.749 1.00 86.44 83 LEU A O 1
ATOM 614 N N . ILE A 1 84 ? 4.120 -3.493 2.860 1.00 87.94 84 ILE A N 1
ATOM 615 C CA . ILE A 1 84 ? 4.682 -2.841 4.050 1.00 87.94 84 ILE A CA 1
ATOM 616 C C . ILE A 1 84 ? 3.859 -1.596 4.394 1.00 87.94 84 ILE A C 1
ATOM 618 O O . ILE A 1 84 ? 3.461 -1.417 5.545 1.00 87.94 84 ILE A O 1
ATOM 622 N N . SER A 1 85 ? 3.540 -0.769 3.396 1.00 87.62 85 SER A N 1
ATOM 623 C CA . SER A 1 85 ? 2.726 0.433 3.588 1.00 87.62 85 SER A CA 1
ATOM 624 C C . SER A 1 85 ? 1.316 0.095 4.095 1.00 87.62 85 SER A C 1
ATOM 626 O O . SER A 1 85 ? 0.861 0.654 5.095 1.00 87.62 85 SER A O 1
ATOM 628 N N . ALA A 1 86 ? 0.641 -0.885 3.487 1.00 85.56 86 ALA A N 1
ATOM 629 C CA . ALA A 1 86 ? -0.680 -1.346 3.916 1.00 85.56 86 ALA A CA 1
ATOM 630 C C . ALA A 1 86 ? -0.674 -1.915 5.345 1.00 85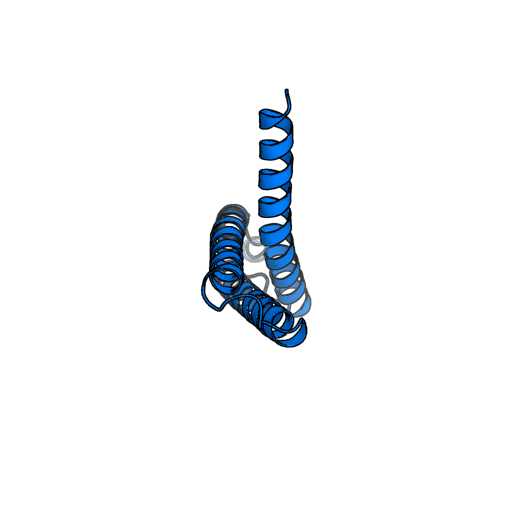.56 86 ALA A C 1
ATOM 632 O O . ALA A 1 86 ? -1.613 -1.667 6.101 1.00 85.56 86 ALA A O 1
ATOM 633 N N . LEU A 1 87 ? 0.388 -2.620 5.751 1.00 86.50 87 LEU A N 1
ATOM 634 C CA . LEU A 1 87 ? 0.566 -3.107 7.122 1.00 86.50 87 LEU A CA 1
ATOM 635 C C . LEU A 1 87 ? 0.755 -1.966 8.125 1.00 86.50 87 LEU A C 1
ATOM 637 O O . LEU A 1 87 ? 0.184 -2.024 9.213 1.00 86.50 87 LEU A O 1
ATOM 641 N N . VAL A 1 88 ? 1.493 -0.911 7.768 1.00 88.19 88 VAL A N 1
ATOM 642 C CA . VAL A 1 88 ? 1.615 0.291 8.611 1.00 88.19 88 VAL A CA 1
ATOM 643 C C . VAL A 1 88 ? 0.242 0.939 8.809 1.00 88.19 88 VAL A C 1
ATOM 645 O O . VAL A 1 88 ? -0.149 1.204 9.947 1.00 88.19 88 VAL A O 1
ATOM 648 N N . TYR A 1 89 ? -0.537 1.112 7.736 1.00 85.06 89 TYR A N 1
ATOM 649 C CA . TYR A 1 89 ? -1.914 1.608 7.838 1.00 85.06 89 TYR A CA 1
ATOM 650 C C . TYR A 1 89 ? -2.812 0.677 8.665 1.00 85.06 89 TYR A C 1
ATOM 652 O O . TYR A 1 89 ? -3.590 1.157 9.491 1.00 85.06 89 TYR A O 1
ATOM 660 N N . ALA A 1 90 ? -2.684 -0.644 8.507 1.00 83.12 90 ALA A N 1
ATOM 661 C CA . ALA A 1 90 ? -3.422 -1.630 9.296 1.00 83.12 90 ALA A CA 1
ATOM 662 C C . ALA A 1 90 ? -3.088 -1.539 10.789 1.00 83.12 90 ALA A C 1
ATOM 664 O O . ALA A 1 90 ? -3.994 -1.575 11.625 1.00 83.12 90 ALA A O 1
ATOM 665 N N . ALA A 1 91 ? -1.806 -1.391 11.129 1.00 85.19 91 ALA A N 1
ATOM 666 C CA . ALA A 1 91 ? -1.346 -1.239 12.502 1.00 85.19 91 ALA A CA 1
ATOM 667 C C . ALA A 1 91 ? -1.924 0.039 13.121 1.00 85.19 91 ALA A C 1
ATOM 669 O O . ALA A 1 91 ? -2.585 -0.031 14.156 1.00 85.19 91 ALA A O 1
ATOM 670 N N . VAL A 1 92 ? -1.778 1.184 12.442 1.00 86.69 92 VAL A N 1
ATOM 671 C CA . VAL A 1 92 ? -2.338 2.472 12.889 1.00 86.69 92 VAL A CA 1
ATOM 672 C C . VAL A 1 92 ? -3.855 2.379 13.070 1.00 86.69 92 VAL A C 1
ATOM 674 O O . VAL A 1 92 ? -4.389 2.796 14.098 1.00 86.69 92 VAL A O 1
ATOM 677 N N . TRP A 1 93 ? -4.561 1.770 12.118 1.00 83.62 93 TRP A N 1
ATOM 678 C CA . TRP A 1 93 ? -6.013 1.614 12.191 1.00 83.62 93 TRP A CA 1
ATOM 679 C C . TRP A 1 93 ? -6.469 0.635 13.276 1.00 83.62 93 TRP A C 1
ATOM 681 O O . TRP A 1 93 ? -7.548 0.800 13.850 1.00 83.62 93 TRP A O 1
ATOM 691 N N . SER A 1 94 ? -5.646 -0.354 13.618 1.00 79.00 94 SER A N 1
ATOM 692 C CA . SER A 1 94 ? -5.919 -1.283 14.719 1.00 79.00 94 SER A CA 1
ATOM 693 C C . SER A 1 94 ? -5.851 -0.593 16.082 1.00 79.00 94 SER A C 1
ATOM 695 O O . SER A 1 94 ? -6.591 -0.976 16.986 1.00 79.00 94 SER A O 1
ATOM 697 N N . PHE A 1 95 ? -5.052 0.470 16.234 1.00 79.88 95 PHE A N 1
ATOM 698 C CA . PHE A 1 95 ? -5.018 1.268 17.466 1.00 79.88 95 PHE A CA 1
ATOM 699 C C . PHE A 1 95 ? -6.245 2.170 17.642 1.00 79.88 95 PHE A C 1
ATOM 701 O O . PHE A 1 95 ? -6.585 2.514 18.774 1.00 79.88 95 PHE A O 1
ATOM 708 N N . VAL A 1 96 ? -6.994 2.468 16.577 1.00 76.75 96 VAL A N 1
ATOM 709 C CA . VAL A 1 96 ? -8.233 3.253 16.674 1.00 76.75 96 VAL A CA 1
ATOM 710 C C . VAL A 1 96 ? -9.333 2.404 17.332 1.00 76.75 96 VAL A C 1
ATOM 712 O O . VAL A 1 96 ? -9.595 1.287 16.867 1.00 76.75 96 VAL A O 1
ATOM 715 N N . PRO A 1 97 ? -9.971 2.853 18.428 1.00 65.56 97 PRO A N 1
ATOM 716 C CA . PRO A 1 97 ? -11.071 2.115 19.043 1.00 65.56 97 PRO A CA 1
ATOM 717 C C . PRO A 1 97 ? -12.254 1.998 18.068 1.00 65.56 97 PRO A C 1
ATOM 719 O O . PRO A 1 97 ? -12.637 2.968 17.417 1.00 65.56 97 PRO A O 1
ATOM 722 N N . SER A 1 98 ? -12.817 0.795 17.928 1.00 61.62 98 SER A N 1
ATOM 723 C CA . SER A 1 98 ? -14.093 0.598 17.227 1.00 61.62 98 SER A CA 1
ATOM 724 C C . SER A 1 98 ? -15.224 1.205 18.056 1.00 61.62 98 SER A C 1
ATOM 726 O O . SER A 1 98 ? -15.218 1.083 19.281 1.00 61.62 98 SER A O 1
ATOM 728 N N . ARG A 1 99 ? -16.221 1.811 17.398 1.00 59.47 99 ARG A N 1
ATOM 729 C CA . ARG A 1 99 ? -17.427 2.372 18.044 1.00 59.47 99 ARG A CA 1
ATOM 730 C C . ARG A 1 99 ? -18.333 1.331 18.732 1.00 59.47 99 ARG A C 1
ATOM 732 O O . ARG A 1 99 ? -19.379 1.679 19.253 1.00 59.47 99 ARG A O 1
ATOM 739 N N . GLU A 1 100 ? -17.915 0.071 18.821 1.00 53.88 100 GLU A N 1
ATOM 740 C CA . GLU A 1 100 ? -18.631 -1.007 19.524 1.00 53.88 100 GLU A CA 1
ATOM 741 C C . GLU A 1 100 ? -18.739 -0.815 21.054 1.00 53.88 100 GLU A C 1
ATOM 743 O O . GLU A 1 100 ? -19.403 -1.607 21.714 1.00 53.88 100 GLU A O 1
ATOM 748 N N . ARG A 1 101 ? -18.131 0.224 21.649 1.00 48.75 101 ARG A N 1
ATOM 749 C CA . ARG A 1 101 ? -18.176 0.485 23.105 1.00 48.75 101 ARG A CA 1
ATOM 750 C C . ARG A 1 101 ? -19.176 1.556 23.568 1.00 48.75 101 ARG A C 1
ATOM 752 O O . ARG A 1 101 ? -19.051 2.020 24.693 1.00 48.75 101 ARG A O 1
ATOM 759 N N . GLU A 1 102 ? -20.166 1.940 22.766 1.00 49.84 102 GLU A N 1
ATOM 760 C CA . GLU A 1 102 ? -21.217 2.881 23.219 1.00 49.84 102 GLU A CA 1
ATOM 761 C C . GLU A 1 102 ? -22.545 2.195 23.608 1.00 49.84 102 GLU A C 1
ATOM 763 O O . GLU A 1 102 ? -23.467 2.866 24.049 1.00 49.84 102 GLU A O 1
ATOM 768 N N . GLY A 1 103 ? -22.655 0.862 23.502 1.00 50.59 103 GLY A N 1
ATOM 769 C CA . GLY A 1 103 ? -23.933 0.150 23.670 1.00 50.59 103 GLY A CA 1
ATOM 770 C C . GLY A 1 103 ? -24.115 -0.723 24.919 1.00 50.59 103 GLY A C 1
ATOM 771 O O . GLY A 1 103 ? -25.121 -1.416 24.990 1.00 50.59 103 GLY A O 1
ATOM 772 N N . CYS A 1 104 ? -23.175 -0.763 25.874 1.00 47.62 104 CYS A N 1
ATOM 773 C CA . CYS A 1 104 ? -23.239 -1.734 26.987 1.00 47.62 104 CYS A CA 1
ATOM 774 C C . CYS A 1 104 ? -23.093 -1.133 28.397 1.00 47.62 104 CYS A C 1
ATOM 776 O O . CYS A 1 104 ? -22.744 -1.846 29.334 1.00 47.62 104 CYS A O 1
ATOM 778 N N . HIS A 1 105 ? -23.370 0.164 28.551 1.00 45.38 105 HIS A N 1
ATOM 779 C CA . HIS A 1 105 ? -23.583 0.812 29.849 1.00 45.38 105 HIS A CA 1
ATOM 780 C C . HIS A 1 105 ? -24.652 1.903 29.692 1.00 45.38 105 HIS A C 1
ATOM 782 O O . HIS A 1 105 ? -24.326 3.066 29.462 1.00 45.38 105 HIS A O 1
ATOM 788 N N . GLY A 1 106 ? -25.919 1.504 29.769 1.00 39.34 106 GLY A N 1
ATOM 789 C CA . GLY A 1 106 ? -27.090 2.377 29.833 1.00 39.34 106 GLY A CA 1
ATOM 790 C C . GLY A 1 106 ? -28.179 1.685 30.626 1.00 39.34 106 GLY A C 1
ATOM 791 O O . GLY A 1 106 ? -28.431 0.504 30.305 1.00 39.34 106 GLY A O 1
#

Secondary structure (DSSP, 8-state):
-HHHHHHHHHHHHHHHHHHHHHHHHHHHHHHTT---HHHHHHHHHHHHHHHHHHHHHHHHHTT--STTTHHHHHHHHHHHHHHHHHHHHHHHHHHSPPGGGSSS--

Sequence (106 aa):
MGGAIGLFLMLAFFAAQGGAIFATAFLCLRRLGADQRLNRLPAIMVSYAAWIMFTLIGYFMLGGEGGLMDGFGLVLMLCGTALISALVYAAVWSFVPSREREGCHG

Organism: NCBI:txid68569